Protein AF-A0A1J3EE90-F1 (afdb_monomer_lite)

Foldseek 3Di:
DDADDPDPPDDPPDPDDDHDDDDDLVAADDQWDFDQDPVRDTDIDGDDDPPDDQAQPPRRGRPDHVVPPPVVVVVVVVVVVVVVVVVVVVVVVVD

Radius of gyration: 23.08 Å; chains: 1; bounding box: 52×35×66 Å

Structure (mmCIF, N/CA/C/O backbone):
data_AF-A0A1J3EE90-F1
#
_entry.id   AF-A0A1J3EE90-F1
#
loop_
_atom_site.group_PDB
_atom_site.id
_atom_site.type_symbol
_atom_site.label_atom_id
_atom_site.label_alt_id
_atom_site.label_comp_id
_atom_site.label_asym_id
_atom_site.label_entity_id
_atom_site.label_seq_id
_atom_site.pdbx_PDB_ins_code
_atom_site.Cartn_x
_atom_site.Cartn_y
_atom_site.Cartn_z
_atom_site.occupancy
_atom_site.B_iso_or_equiv
_atom_site.auth_seq_id
_atom_site.auth_comp_id
_atom_site.auth_asym_id
_atom_site.auth_atom_id
_atom_site.pdbx_PDB_model_num
ATOM 1 N N . VAL A 1 1 ? -16.581 -22.402 13.705 1.00 48.94 1 VAL A N 1
ATOM 2 C CA . VAL A 1 1 ? -15.678 -21.223 13.745 1.00 48.94 1 VAL A CA 1
ATOM 3 C C . VAL A 1 1 ? -16.248 -20.291 14.796 1.00 48.94 1 VAL A C 1
ATOM 5 O O . VAL A 1 1 ? -17.426 -19.998 14.684 1.00 48.94 1 VAL A O 1
ATOM 8 N N . LYS A 1 2 ? -15.500 -19.927 15.846 1.00 46.62 2 LYS A N 1
ATOM 9 C CA . LYS A 1 2 ? -15.999 -18.971 16.848 1.00 46.62 2 LYS A CA 1
ATOM 10 C C . LYS A 1 2 ? -15.885 -17.568 16.257 1.00 46.62 2 LYS A C 1
ATOM 12 O O . LYS A 1 2 ? -14.781 -17.123 15.958 1.00 46.62 2 LYS A O 1
ATOM 17 N N . GLU A 1 3 ? -17.023 -16.946 15.993 1.00 54.31 3 GLU A N 1
ATOM 18 C CA . GLU A 1 3 ? -17.116 -15.546 15.597 1.00 54.31 3 GLU A CA 1
ATOM 19 C C . GLU A 1 3 ? -16.933 -14.706 16.859 1.00 54.31 3 GLU A C 1
ATOM 21 O O . GLU A 1 3 ? -17.693 -14.848 17.814 1.00 54.31 3 GLU A O 1
ATOM 26 N N . THR A 1 4 ? -15.884 -13.890 16.908 1.00 55.69 4 THR A N 1
ATOM 27 C CA . THR A 1 4 ? -15.706 -12.937 18.004 1.00 55.69 4 THR A CA 1
ATOM 28 C C . THR A 1 4 ? -16.493 -11.687 17.633 1.00 55.69 4 THR A C 1
ATOM 30 O O . THR A 1 4 ? -15.991 -10.833 16.903 1.00 55.69 4 THR A O 1
ATOM 33 N N . ALA A 1 5 ? -17.756 -11.620 18.051 1.00 57.78 5 ALA A N 1
ATOM 34 C CA . ALA A 1 5 ? -18.496 -10.366 18.027 1.00 57.78 5 ALA A CA 1
ATOM 35 C C . ALA A 1 5 ? -17.800 -9.382 18.980 1.00 57.78 5 ALA A C 1
ATOM 37 O O . ALA A 1 5 ? -17.360 -9.776 20.061 1.00 57.78 5 ALA A O 1
ATOM 38 N N . PHE A 1 6 ? -17.638 -8.130 18.554 1.00 59.06 6 PHE A N 1
ATOM 39 C CA . PHE A 1 6 ? -17.186 -7.069 19.445 1.00 59.06 6 PHE A CA 1
ATOM 40 C C . PHE A 1 6 ? -18.325 -6.803 20.433 1.00 59.06 6 PHE A C 1
ATOM 42 O O . PHE A 1 6 ? -19.374 -6.310 20.027 1.00 59.06 6 PHE A O 1
ATOM 49 N N . ASP A 1 7 ? -18.157 -7.242 21.678 1.00 61.78 7 ASP A N 1
ATOM 50 C CA . ASP A 1 7 ? -19.117 -7.009 22.753 1.00 61.78 7 ASP A CA 1
ATOM 51 C C . ASP A 1 7 ? -18.592 -5.865 23.619 1.00 61.78 7 ASP A C 1
ATOM 53 O O . ASP A 1 7 ? -17.589 -6.015 24.318 1.00 61.78 7 ASP A O 1
ATOM 57 N N . ASP A 1 8 ? -19.266 -4.717 23.552 1.00 65.69 8 ASP A N 1
ATOM 58 C CA . ASP A 1 8 ? -18.914 -3.498 24.291 1.00 65.69 8 ASP A CA 1
ATOM 59 C C . ASP A 1 8 ? -18.981 -3.687 25.821 1.00 65.69 8 ASP A C 1
ATOM 61 O O . ASP A 1 8 ? -18.552 -2.814 26.575 1.00 65.69 8 ASP A O 1
ATOM 65 N N . LYS A 1 9 ? -19.553 -4.806 26.292 1.00 64.00 9 LYS A N 1
ATOM 66 C CA . LYS A 1 9 ? -19.802 -5.086 27.714 1.00 64.00 9 LYS A CA 1
ATOM 67 C C . LYS A 1 9 ? -18.725 -5.929 28.390 1.00 64.00 9 LYS A C 1
ATOM 69 O O . LYS A 1 9 ? -18.665 -5.939 29.618 1.00 64.00 9 LYS A O 1
ATOM 74 N N . GLU A 1 10 ? -17.888 -6.623 27.627 1.00 63.56 10 GLU A N 1
ATOM 75 C CA . GLU A 1 10 ? -16.803 -7.439 28.175 1.00 63.56 10 GLU A CA 1
ATOM 76 C C . GLU A 1 10 ? -15.510 -6.622 28.266 1.00 63.56 10 GLU A C 1
ATOM 78 O O . GLU A 1 10 ? -15.109 -5.929 27.329 1.00 63.56 10 GLU A O 1
ATOM 83 N N . ASN A 1 11 ? -14.822 -6.712 29.406 1.00 63.19 11 ASN A N 1
ATOM 84 C CA . ASN A 1 11 ? -13.559 -6.009 29.597 1.00 63.19 11 ASN A CA 1
ATOM 85 C C . ASN A 1 11 ? -12.498 -6.576 28.639 1.00 63.19 11 ASN A C 1
ATOM 87 O O . ASN A 1 11 ? -12.138 -7.757 28.724 1.00 63.19 11 ASN A O 1
ATOM 91 N N . GLN A 1 12 ? -11.963 -5.738 27.747 1.00 68.12 12 GLN A N 1
ATOM 92 C CA . GLN A 1 12 ? -10.891 -6.127 26.831 1.00 68.12 12 GLN A CA 1
ATOM 93 C C . GLN A 1 12 ? -9.623 -6.459 27.625 1.00 68.12 12 GLN A C 1
ATOM 95 O O . GLN A 1 12 ? -8.795 -5.608 27.927 1.00 68.12 12 GLN A O 1
ATOM 100 N N . SER A 1 13 ? -9.461 -7.737 27.961 1.00 75.69 13 SER A N 1
ATOM 101 C CA . SER A 1 13 ? -8.328 -8.219 28.760 1.00 75.69 13 SER A CA 1
ATOM 102 C C . SER A 1 13 ? -7.013 -8.264 27.968 1.00 75.69 13 SER A C 1
ATOM 104 O O . SER A 1 13 ? -5.951 -8.496 28.540 1.00 75.69 13 SER A O 1
ATOM 106 N N . GLN A 1 14 ? -7.070 -8.094 26.644 1.00 79.69 14 GLN A N 1
ATOM 107 C CA . GLN A 1 14 ? -5.920 -8.120 25.741 1.00 79.69 14 GLN A CA 1
ATOM 108 C C . GLN A 1 14 ? -5.761 -6.755 25.060 1.00 79.69 14 GLN A C 1
ATOM 110 O O . GLN A 1 14 ? -6.766 -6.153 24.689 1.00 79.69 14 GLN A O 1
ATOM 115 N N . PRO A 1 15 ? -4.526 -6.295 24.791 1.00 83.50 15 PRO A N 1
ATOM 116 C CA . PRO A 1 15 ? -4.272 -5.013 24.129 1.00 83.50 15 PRO A CA 1
ATOM 117 C C . PRO A 1 15 ? -4.525 -5.049 22.608 1.00 83.50 15 PRO A C 1
ATOM 119 O O . PRO A 1 15 ? -4.136 -4.131 21.889 1.00 83.50 15 PRO A O 1
ATOM 122 N N . TYR A 1 16 ? -5.111 -6.131 22.087 1.00 83.75 16 TYR A N 1
ATOM 123 C CA . TYR A 1 16 ? -5.378 -6.326 20.666 1.00 83.75 16 TYR A CA 1
ATOM 124 C C . TYR A 1 16 ? -6.695 -7.069 20.448 1.00 83.75 16 TYR A C 1
ATOM 126 O O . TYR A 1 16 ? -7.104 -7.908 21.251 1.00 83.75 16 TYR A O 1
ATOM 134 N N . VAL A 1 17 ? -7.314 -6.814 19.295 1.00 84.88 17 VAL A N 1
ATOM 135 C CA . VAL A 1 17 ? -8.529 -7.502 18.849 1.00 84.88 17 VAL A CA 1
ATOM 136 C C . VAL A 1 17 ? -8.189 -8.419 17.679 1.00 84.88 17 VAL A C 1
ATOM 138 O O . VAL A 1 17 ? -7.509 -8.020 16.732 1.00 84.88 17 VAL A O 1
ATOM 141 N N . ARG A 1 18 ? -8.673 -9.665 17.731 1.00 86.12 18 ARG A N 1
ATOM 142 C CA . ARG A 1 18 ? -8.564 -10.617 16.618 1.00 86.12 18 ARG A CA 1
ATOM 143 C C . ARG A 1 18 ? -9.839 -10.597 15.796 1.00 86.12 18 ARG A C 1
ATOM 145 O O . ARG A 1 18 ? -10.917 -10.859 16.320 1.00 86.12 18 ARG A O 1
ATOM 152 N N . VAL A 1 19 ? -9.693 -10.348 14.499 1.00 84.06 19 VAL A N 1
ATOM 153 C CA . VAL A 1 19 ? -10.812 -10.293 13.556 1.00 84.06 19 VAL A CA 1
ATOM 154 C C . VAL A 1 19 ? -10.591 -11.259 12.400 1.00 84.06 19 VAL A C 1
ATOM 156 O O . VAL A 1 19 ? -9.485 -11.379 11.871 1.00 84.06 19 VAL A O 1
ATOM 159 N N . LYS A 1 20 ? -11.660 -11.945 11.984 1.00 84.81 20 LYS A N 1
ATOM 160 C CA . LYS A 1 20 ? -11.672 -12.748 10.759 1.00 84.81 20 LYS A CA 1
ATOM 161 C C . LYS A 1 20 ? -12.246 -11.898 9.631 1.00 84.81 20 LYS A C 1
ATOM 163 O O . LYS A 1 20 ? -13.381 -11.448 9.725 1.00 84.81 20 LYS A O 1
ATOM 168 N N . ILE A 1 21 ? -11.473 -11.695 8.566 1.00 83.50 21 ILE A N 1
ATOM 169 C CA . ILE A 1 21 ? -11.877 -10.867 7.422 1.00 83.50 21 ILE A CA 1
ATOM 170 C C . ILE A 1 21 ? -11.799 -11.647 6.110 1.00 83.50 21 ILE A C 1
ATOM 172 O O . ILE A 1 21 ? -10.953 -12.526 5.945 1.00 83.50 21 ILE A O 1
ATOM 176 N N . MET A 1 22 ? -12.651 -11.278 5.156 1.00 86.12 22 MET A N 1
ATOM 177 C CA . MET A 1 22 ? -12.459 -11.611 3.745 1.00 86.12 22 MET A CA 1
ATOM 178 C C . MET A 1 22 ? -11.486 -10.588 3.151 1.00 86.12 22 MET A C 1
ATOM 180 O O . MET A 1 22 ? -11.754 -9.388 3.180 1.00 86.12 22 MET A O 1
ATOM 184 N N . PHE A 1 23 ? -10.340 -11.047 2.648 1.00 84.44 23 PHE A N 1
ATOM 185 C CA . PHE A 1 23 ? -9.290 -10.177 2.115 1.00 84.44 23 PHE A CA 1
ATOM 186 C C . PHE A 1 23 ? -9.053 -10.438 0.628 1.00 84.44 23 PHE A C 1
ATOM 188 O O . PHE A 1 23 ? -8.914 -11.580 0.193 1.00 84.44 23 PHE A O 1
ATOM 195 N N . ASP A 1 24 ? -8.954 -9.361 -0.147 1.00 89.25 24 ASP A N 1
ATOM 196 C CA . ASP A 1 24 ? -8.601 -9.409 -1.563 1.00 89.25 24 ASP A CA 1
ATOM 197 C C . ASP A 1 24 ? -7.097 -9.683 -1.731 1.00 89.25 24 ASP A C 1
ATOM 199 O O . ASP A 1 24 ? -6.261 -8.799 -1.543 1.00 89.25 24 ASP A O 1
ATOM 203 N N . VAL A 1 25 ? -6.756 -10.912 -2.131 1.00 87.50 25 VAL A N 1
ATOM 204 C CA . VAL A 1 25 ? -5.374 -11.395 -2.330 1.00 87.50 25 VAL A CA 1
ATOM 205 C C . VAL A 1 25 ? -4.597 -10.634 -3.406 1.00 87.50 25 VAL A C 1
ATOM 207 O O . VAL A 1 25 ? -3.364 -10.737 -3.486 1.00 87.50 25 VAL A O 1
ATOM 210 N N . SER A 1 26 ? -5.294 -9.873 -4.255 1.00 86.25 26 SER A N 1
ATOM 211 C CA . SER A 1 26 ? -4.654 -8.988 -5.214 1.00 86.25 26 SER A CA 1
ATOM 212 C C . SER A 1 26 ? -3.991 -7.806 -4.513 1.00 86.25 26 SER A C 1
ATOM 214 O O . SER A 1 26 ? -2.976 -7.321 -5.004 1.00 86.25 26 SER A O 1
ATOM 216 N N . ARG A 1 27 ? -4.487 -7.361 -3.355 1.00 88.69 27 ARG A N 1
ATOM 217 C CA . ARG A 1 27 ? -4.000 -6.167 -2.657 1.00 88.69 27 ARG A CA 1
ATOM 218 C C . ARG A 1 27 ? -2.800 -6.483 -1.758 1.00 88.69 27 ARG A C 1
ATOM 220 O O . ARG A 1 27 ? -2.692 -7.588 -1.228 1.00 88.69 27 ARG A O 1
ATOM 227 N N . PRO A 1 28 ? -1.869 -5.527 -1.587 1.00 89.50 28 PRO A N 1
ATOM 228 C CA . PRO A 1 28 ? -0.761 -5.696 -0.660 1.00 89.50 28 PRO A CA 1
ATOM 229 C C . PRO A 1 28 ? -1.272 -5.714 0.782 1.00 89.50 28 PRO A C 1
ATOM 231 O O . PRO A 1 28 ? -2.145 -4.922 1.151 1.00 89.50 28 PRO A O 1
ATOM 234 N N . LEU A 1 29 ? -0.702 -6.591 1.601 1.00 90.00 29 LEU A N 1
ATOM 235 C CA . LEU A 1 29 ? -0.986 -6.624 3.029 1.00 90.00 29 LEU A CA 1
ATOM 236 C C . LEU A 1 29 ? -0.370 -5.402 3.701 1.00 90.00 29 LEU A C 1
ATOM 238 O O . LEU A 1 29 ? 0.812 -5.115 3.526 1.00 90.00 29 LEU A O 1
ATOM 242 N N . ARG A 1 30 ? -1.176 -4.680 4.479 1.00 89.44 30 ARG A N 1
ATOM 243 C CA . ARG A 1 30 ? -0.748 -3.454 5.157 1.00 89.44 30 ARG A CA 1
ATOM 244 C C . ARG A 1 30 ? -0.291 -3.791 6.567 1.00 89.44 30 ARG A C 1
ATOM 246 O O . ARG A 1 30 ? -0.974 -4.523 7.266 1.00 89.44 30 ARG A O 1
ATOM 253 N N . LYS A 1 31 ? 0.838 -3.232 6.998 1.00 89.81 31 LYS A N 1
ATOM 254 C CA . LYS A 1 31 ? 1.331 -3.390 8.380 1.00 89.81 31 LYS A CA 1
ATOM 255 C C . LYS A 1 31 ? 0.676 -2.419 9.352 1.00 89.81 31 LYS A C 1
ATOM 257 O O . LYS A 1 31 ? 0.529 -2.733 10.525 1.00 89.81 31 LYS A O 1
ATOM 262 N N . SER A 1 32 ? 0.294 -1.249 8.860 1.00 93.69 32 SER A N 1
ATOM 263 C CA . SER A 1 32 ? -0.403 -0.240 9.637 1.00 93.69 32 SER A CA 1
ATOM 264 C C . SER A 1 32 ? -1.357 0.556 8.756 1.00 93.69 32 SER A C 1
ATOM 266 O O . SER A 1 32 ? -1.253 0.557 7.521 1.00 93.69 32 SER A O 1
ATOM 268 N N . LYS A 1 33 ? -2.319 1.211 9.395 1.00 91.75 33 LYS A N 1
ATOM 269 C CA . LYS A 1 33 ? -3.203 2.188 8.770 1.00 91.75 33 LYS A CA 1
ATOM 270 C C . LYS A 1 33 ? -3.505 3.280 9.785 1.00 91.75 33 LYS A C 1
ATOM 272 O O . LYS A 1 33 ? -3.897 2.980 10.907 1.00 91.75 33 LYS A O 1
ATOM 277 N N . ILE A 1 34 ? -3.340 4.523 9.354 1.00 94.12 34 ILE A N 1
ATOM 278 C CA . ILE A 1 34 ? -3.834 5.684 10.088 1.00 94.12 34 ILE A CA 1
ATOM 279 C C . ILE A 1 34 ? -5.342 5.741 9.854 1.00 94.12 34 ILE A C 1
ATOM 281 O O . ILE A 1 34 ? -5.803 5.677 8.707 1.00 94.12 34 ILE A O 1
ATOM 285 N N . ILE A 1 35 ? -6.101 5.760 10.940 1.00 92.50 35 ILE A N 1
ATOM 286 C CA . ILE A 1 35 ? -7.546 5.949 10.933 1.00 92.50 35 ILE A CA 1
ATOM 287 C C . ILE A 1 35 ? -7.863 7.267 11.627 1.00 92.50 35 ILE A C 1
ATOM 289 O O . ILE A 1 35 ? -7.223 7.619 12.612 1.00 92.50 35 ILE A O 1
ATOM 293 N N . GLN A 1 36 ? -8.839 7.982 11.087 1.00 94.31 36 GLN A N 1
ATOM 294 C CA . GLN A 1 36 ? -9.383 9.183 11.702 1.00 94.31 36 GLN A CA 1
ATOM 295 C C . GLN A 1 36 ? -10.596 8.772 12.527 1.00 94.31 36 GLN A C 1
ATOM 297 O O . GLN A 1 36 ? -11.501 8.110 12.007 1.00 94.31 36 GLN A O 1
ATOM 302 N N . LEU A 1 37 ? -10.571 9.102 13.815 1.00 90.62 37 LEU A N 1
ATOM 303 C CA . LEU A 1 37 ? -11.702 8.922 14.713 1.00 90.62 37 LEU A CA 1
ATOM 304 C C . LEU A 1 37 ? -12.723 10.037 14.470 1.00 90.62 37 LEU A C 1
ATOM 306 O O . LEU A 1 37 ? -12.415 11.068 13.871 1.00 90.62 37 LEU A O 1
ATOM 310 N N . LEU A 1 38 ? -13.952 9.822 14.941 1.00 89.56 38 LEU A N 1
ATOM 311 C CA . LEU A 1 38 ? -15.033 10.808 14.827 1.00 89.56 38 LEU A CA 1
ATOM 312 C C . LEU A 1 38 ? -14.679 12.133 15.516 1.00 89.56 38 LEU A C 1
ATOM 314 O O . LEU A 1 38 ? -15.096 13.190 15.054 1.00 89.56 38 LEU A O 1
ATOM 318 N N . ASP A 1 39 ? -13.840 12.066 16.549 1.00 89.00 39 ASP A N 1
ATOM 319 C CA . ASP A 1 39 ? -13.370 13.217 17.322 1.00 89.00 39 ASP A CA 1
ATOM 320 C C . ASP A 1 39 ? -12.232 13.989 16.622 1.00 89.00 39 ASP A C 1
ATOM 322 O O . ASP A 1 39 ? -11.705 14.960 17.158 1.00 89.00 39 ASP A O 1
ATOM 326 N N . GLY A 1 40 ? -11.842 13.573 15.410 1.00 89.06 40 GLY A N 1
ATOM 327 C CA . GLY A 1 40 ? -10.791 14.208 14.609 1.00 89.06 40 GLY A CA 1
ATOM 328 C C . GLY A 1 40 ? -9.371 13.743 14.942 1.00 89.06 40 GLY A C 1
ATOM 329 O O . GLY A 1 40 ? -8.425 14.151 14.270 1.00 89.06 40 GLY A O 1
ATOM 330 N N . GLU A 1 41 ? -9.207 12.871 15.938 1.00 92.19 41 GLU A N 1
ATOM 331 C CA . GLU A 1 41 ? -7.912 12.289 16.285 1.00 92.19 41 GLU A CA 1
ATOM 332 C C . GLU A 1 41 ? -7.454 11.250 15.253 1.00 92.19 41 GLU A C 1
ATOM 334 O O . GLU A 1 41 ? -8.232 10.420 14.773 1.00 92.19 41 GLU A O 1
ATOM 339 N N . GLU A 1 42 ? -6.159 11.261 14.936 1.00 94.31 42 GLU A N 1
ATOM 340 C CA . GLU A 1 42 ? -5.541 10.268 14.062 1.00 94.31 42 GLU A CA 1
ATOM 341 C C . GLU A 1 42 ? -4.860 9.180 14.887 1.00 94.31 42 GLU A C 1
ATOM 343 O O . GLU A 1 42 ? -3.866 9.417 15.574 1.00 94.31 42 GLU A O 1
ATOM 348 N N . VAL A 1 43 ? -5.359 7.950 14.779 1.00 92.12 43 VAL A N 1
ATOM 349 C CA . VAL A 1 43 ? -4.784 6.795 15.470 1.00 92.12 43 VAL A CA 1
ATOM 350 C C . VAL A 1 43 ? -4.143 5.858 14.458 1.00 92.12 43 VAL A C 1
ATOM 352 O O . VAL A 1 43 ? -4.726 5.498 13.434 1.00 92.12 43 VAL A O 1
ATOM 355 N N . THR A 1 44 ? -2.918 5.426 14.751 1.00 94.12 44 THR A N 1
ATOM 356 C CA . THR A 1 44 ? -2.232 4.414 13.945 1.00 94.12 44 THR A CA 1
ATOM 357 C C . THR A 1 44 ? -2.575 3.025 14.461 1.00 94.12 44 THR A C 1
ATOM 359 O O . THR A 1 44 ? -2.145 2.628 15.540 1.00 94.12 44 THR A O 1
ATOM 362 N N . VAL A 1 45 ? -3.306 2.256 13.658 1.00 92.06 45 VAL A N 1
ATOM 363 C CA . VAL A 1 45 ? -3.601 0.850 13.945 1.00 92.06 45 VAL A CA 1
ATOM 364 C C . VAL A 1 45 ? -2.557 -0.029 13.272 1.00 92.06 45 VAL A C 1
ATOM 366 O O . VAL A 1 45 ? -2.297 0.116 12.075 1.00 92.06 45 VAL A O 1
ATOM 369 N N . PHE A 1 46 ? -1.983 -0.962 14.029 1.00 93.19 46 PHE A N 1
ATOM 370 C CA . PHE A 1 46 ? -1.054 -1.973 13.527 1.00 93.19 46 PHE A CA 1
ATOM 371 C C . PHE A 1 46 ? -1.775 -3.298 13.279 1.00 93.19 46 PHE A C 1
ATOM 373 O O . PHE A 1 46 ? -2.580 -3.745 14.093 1.00 93.19 46 PHE A O 1
ATOM 380 N N . PHE A 1 47 ? -1.463 -3.944 12.156 1.00 90.75 47 PHE A N 1
ATOM 381 C CA . PHE A 1 47 ? -2.041 -5.228 11.776 1.00 90.75 47 PHE A CA 1
ATOM 382 C C . PHE A 1 47 ? -1.013 -6.344 11.906 1.00 90.75 47 PHE A C 1
ATOM 384 O O . PHE A 1 47 ? 0.042 -6.329 11.264 1.00 90.75 47 PHE A O 1
ATOM 391 N N . TYR A 1 48 ? -1.379 -7.358 12.682 1.00 89.44 48 TYR A N 1
ATOM 392 C CA . TYR A 1 48 ? -0.655 -8.613 12.788 1.00 89.44 48 TYR A CA 1
ATOM 393 C C . TYR A 1 48 ? -1.526 -9.713 12.198 1.00 89.44 48 TYR A C 1
ATOM 395 O O . TYR A 1 48 ? -2.682 -9.881 12.578 1.00 89.44 48 TYR A O 1
ATOM 403 N N . TYR A 1 49 ? -0.977 -10.437 11.230 1.00 87.69 49 TYR A N 1
ATOM 404 C CA . TYR A 1 49 ? -1.703 -11.481 10.522 1.00 87.69 49 TYR A CA 1
ATOM 405 C C . TYR A 1 49 ? -1.211 -12.853 10.968 1.00 87.69 49 TYR A C 1
ATOM 407 O O . TYR A 1 49 ? -0.010 -13.134 10.930 1.00 87.69 49 TYR A O 1
ATOM 415 N N . GLU A 1 50 ? -2.147 -13.722 11.320 1.00 85.69 50 GLU A N 1
ATOM 416 C CA . GLU A 1 50 ? -1.867 -15.111 11.666 1.00 85.69 50 GLU A CA 1
ATOM 417 C C . GLU A 1 50 ? -1.922 -15.998 10.411 1.00 85.69 50 GLU A C 1
ATOM 419 O O . GLU A 1 50 ? -2.713 -15.762 9.501 1.00 85.69 50 GLU A O 1
ATOM 424 N N . GLN A 1 51 ? -1.065 -17.024 10.355 1.00 82.06 51 GLN A N 1
ATOM 425 C CA . GLN A 1 51 ? -1.079 -18.073 9.318 1.00 82.06 51 GLN A CA 1
ATOM 426 C C . GLN A 1 51 ? -0.883 -17.594 7.862 1.00 82.06 51 GLN A C 1
ATOM 428 O O . GLN A 1 51 ? -1.302 -18.258 6.915 1.00 82.06 51 GLN A O 1
ATOM 433 N N . LEU A 1 52 ? -0.189 -16.471 7.642 1.00 84.56 52 LEU A N 1
ATOM 434 C CA . LEU A 1 52 ? 0.156 -16.030 6.286 1.00 84.56 52 LEU A CA 1
ATOM 435 C C . LEU A 1 52 ? 1.224 -16.911 5.640 1.00 84.56 52 LEU A C 1
ATOM 437 O O . LEU A 1 52 ? 2.420 -16.756 5.904 1.00 84.56 52 LEU A O 1
ATOM 441 N N . GLN A 1 53 ? 0.799 -17.759 4.711 1.00 80.75 53 GLN A N 1
ATOM 442 C CA . GLN A 1 53 ? 1.693 -18.556 3.880 1.00 80.75 53 GLN A CA 1
ATOM 443 C C . GLN A 1 53 ? 1.898 -17.903 2.505 1.00 80.75 53 GLN A C 1
ATOM 445 O O . GLN A 1 53 ? 1.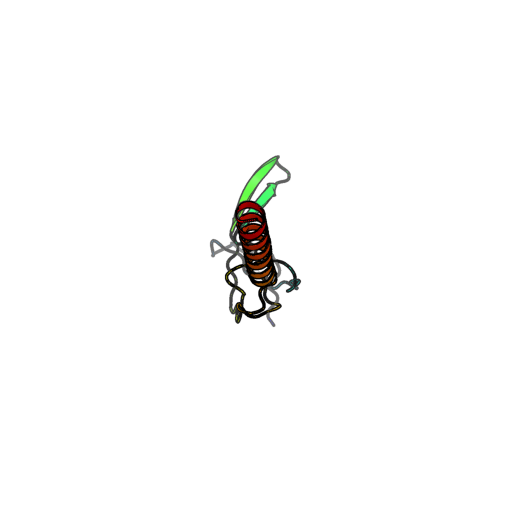001 -17.264 1.963 1.00 80.75 53 GLN A O 1
ATOM 450 N N . LYS A 1 54 ? 3.103 -18.067 1.942 1.00 83.38 54 LYS A N 1
ATOM 451 C CA . LYS A 1 54 ? 3.447 -17.711 0.549 1.00 83.38 54 LYS A CA 1
ATOM 452 C C . LYS A 1 54 ? 3.182 -16.249 0.131 1.00 83.38 54 LYS A C 1
ATOM 454 O O . LYS A 1 54 ? 2.810 -15.982 -1.006 1.00 83.38 54 LYS A O 1
ATOM 459 N N . LYS A 1 55 ? 3.430 -15.270 1.013 1.00 89.31 55 LYS A N 1
ATOM 460 C CA . LYS A 1 55 ? 3.418 -13.848 0.614 1.00 89.31 55 LYS A CA 1
ATOM 461 C C . LYS A 1 55 ? 4.650 -13.467 -0.205 1.00 89.31 55 LYS A C 1
ATOM 463 O O . LYS A 1 55 ? 5.776 -13.821 0.142 1.00 89.31 55 LYS A O 1
ATOM 468 N N . CYS A 1 56 ? 4.455 -12.655 -1.237 1.00 90.88 56 CYS A N 1
ATOM 469 C CA . CYS A 1 56 ? 5.562 -12.044 -1.957 1.00 90.88 56 CYS A CA 1
ATOM 470 C C . CYS A 1 56 ? 6.202 -10.939 -1.101 1.00 90.88 56 CYS A C 1
ATOM 472 O O . CYS A 1 56 ? 5.567 -9.931 -0.803 1.00 90.88 56 CYS A O 1
ATOM 474 N N . PHE A 1 57 ? 7.478 -11.079 -0.733 1.00 87.62 57 PHE A N 1
ATOM 475 C CA . PHE A 1 57 ? 8.182 -10.077 0.086 1.00 87.62 57 PHE A CA 1
ATOM 476 C C . PHE A 1 57 ? 8.456 -8.753 -0.635 1.00 87.62 57 PHE A C 1
ATOM 478 O O . PHE A 1 57 ? 8.723 -7.751 0.020 1.00 87.62 57 PHE A O 1
ATOM 485 N N . ASN A 1 58 ? 8.376 -8.733 -1.967 1.00 89.88 58 ASN A N 1
ATOM 486 C CA . ASN A 1 58 ? 8.645 -7.530 -2.745 1.00 89.88 58 ASN A CA 1
ATOM 487 C C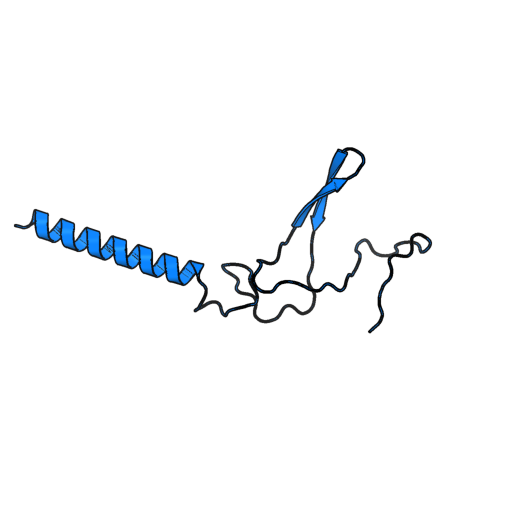 . ASN A 1 58 ? 7.414 -6.620 -2.850 1.00 89.88 58 ASN A C 1
ATOM 489 O O . ASN A 1 58 ? 7.505 -5.421 -2.625 1.00 89.88 58 ASN A O 1
ATOM 493 N N . CYS A 1 59 ? 6.253 -7.184 -3.193 1.00 89.81 59 CYS A N 1
ATOM 494 C CA . CYS A 1 59 ? 5.024 -6.409 -3.390 1.00 89.81 59 CYS A CA 1
ATOM 495 C C . CYS A 1 59 ? 3.964 -6.632 -2.299 1.00 89.81 59 CYS A C 1
ATOM 497 O O . CYS A 1 59 ? 2.915 -5.999 -2.349 1.00 89.81 59 CYS A O 1
ATOM 499 N N . GLN A 1 60 ? 4.215 -7.538 -1.347 1.00 90.06 60 GLN A N 1
ATOM 500 C CA . GLN A 1 60 ? 3.349 -7.861 -0.205 1.00 90.06 60 GLN A CA 1
ATOM 501 C C . GLN A 1 60 ? 1.982 -8.460 -0.580 1.00 90.06 60 GLN A C 1
ATOM 503 O O . GLN A 1 60 ? 1.070 -8.457 0.241 1.00 90.06 60 GLN A O 1
ATOM 508 N N . ARG A 1 61 ? 1.826 -8.991 -1.799 1.00 91.19 61 ARG A N 1
ATOM 509 C CA . ARG A 1 61 ? 0.599 -9.659 -2.272 1.00 91.19 61 ARG A CA 1
ATOM 510 C C . ARG A 1 61 ? 0.675 -11.176 -2.065 1.00 91.19 61 ARG A C 1
ATOM 512 O O . ARG A 1 61 ? 1.770 -11.731 -1.960 1.00 91.19 61 ARG A O 1
ATOM 519 N N . LEU A 1 62 ? -0.485 -11.835 -2.038 1.00 90.81 62 LEU A N 1
ATOM 520 C CA . LEU A 1 62 ? -0.618 -13.288 -1.829 1.00 90.81 62 LEU A CA 1
ATOM 521 C C . LEU A 1 62 ? -0.937 -14.075 -3.114 1.00 90.81 62 LEU A C 1
ATOM 523 O O . LEU A 1 62 ? -1.097 -15.286 -3.063 1.00 90.81 62 LEU A O 1
ATOM 527 N N . ASN A 1 63 ? -1.049 -13.405 -4.264 1.00 89.56 63 ASN A N 1
ATOM 528 C CA . ASN A 1 63 ? -1.470 -14.036 -5.524 1.00 89.56 63 ASN A CA 1
ATOM 529 C C . ASN A 1 63 ? -0.329 -14.599 -6.392 1.00 89.56 63 ASN A C 1
ATOM 531 O O . ASN A 1 63 ? -0.602 -15.138 -7.458 1.00 89.56 63 ASN A O 1
ATOM 535 N N . HIS A 1 64 ? 0.934 -14.452 -5.988 1.00 90.25 64 HIS A N 1
ATOM 536 C CA . HIS A 1 64 ? 2.074 -14.954 -6.758 1.00 90.25 64 HIS A CA 1
ATOM 537 C C . HIS A 1 64 ? 3.286 -15.237 -5.876 1.00 90.25 64 HIS A C 1
ATOM 539 O O . HIS A 1 64 ? 3.454 -14.661 -4.798 1.00 90.25 64 HIS A O 1
ATOM 545 N N . GLU A 1 65 ? 4.182 -16.065 -6.401 1.00 88.62 65 GLU A N 1
ATOM 546 C CA . GLU A 1 65 ? 5.506 -16.303 -5.838 1.00 88.62 65 GLU A CA 1
ATOM 547 C C . GLU A 1 65 ? 6.496 -15.204 -6.233 1.00 88.62 65 GLU A C 1
ATOM 549 O O . GLU A 1 65 ? 6.329 -14.515 -7.241 1.00 88.62 65 GLU A O 1
ATOM 554 N N . LYS A 1 66 ? 7.558 -15.044 -5.437 1.00 87.38 66 LYS A N 1
ATOM 555 C CA . LYS A 1 66 ? 8.541 -13.958 -5.577 1.00 87.38 66 LYS A CA 1
ATOM 556 C C . LYS A 1 66 ? 9.085 -13.822 -7.004 1.00 87.38 66 LYS A C 1
ATOM 558 O O . LYS A 1 66 ? 9.232 -12.697 -7.479 1.00 87.38 66 LYS A O 1
ATOM 563 N N . ASP A 1 67 ? 9.343 -14.931 -7.688 1.00 86.62 67 ASP A N 1
ATOM 564 C CA . ASP A 1 67 ? 9.976 -14.926 -9.011 1.00 86.62 67 ASP A CA 1
ATOM 565 C C . ASP A 1 67 ? 9.078 -14.364 -10.113 1.00 86.62 67 ASP A C 1
ATOM 567 O O . ASP A 1 67 ? 9.575 -13.726 -11.047 1.00 86.62 67 ASP A O 1
ATOM 571 N N . MET A 1 68 ? 7.763 -14.508 -9.936 1.00 89.38 68 MET A N 1
ATOM 572 C CA . MET A 1 68 ? 6.720 -13.992 -10.822 1.00 89.38 68 MET A CA 1
ATOM 573 C C . MET A 1 68 ? 6.176 -12.636 -10.360 1.00 89.38 68 MET A C 1
ATOM 575 O O . MET A 1 68 ? 5.145 -12.173 -10.846 1.00 89.38 68 MET A O 1
ATOM 579 N N . CYS A 1 69 ? 6.859 -11.971 -9.423 1.00 92.69 69 CYS A N 1
ATOM 580 C CA . CYS A 1 69 ? 6.440 -10.669 -8.927 1.00 92.69 69 CYS A CA 1
ATOM 581 C C . CYS A 1 69 ? 6.384 -9.638 -10.066 1.00 92.69 69 CYS A C 1
ATOM 583 O O . CYS A 1 69 ? 7.432 -9.316 -10.636 1.00 92.69 69 CYS A O 1
ATOM 585 N N . PRO A 1 70 ? 5.215 -9.029 -10.350 1.00 91.81 70 PRO A N 1
ATOM 586 C CA . PRO A 1 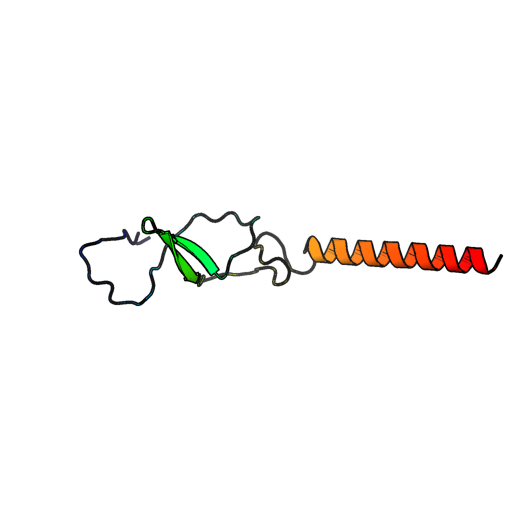70 ? 5.069 -8.088 -11.461 1.00 91.81 70 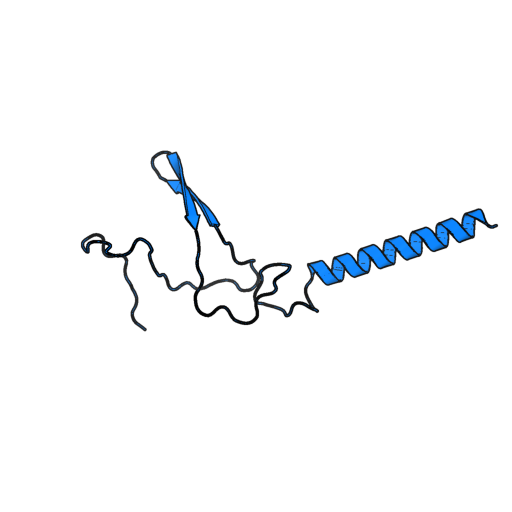PRO A CA 1
ATOM 587 C C . PRO A 1 70 ? 6.027 -6.897 -11.380 1.00 91.81 70 PRO A C 1
ATOM 589 O O . PRO A 1 70 ? 6.507 -6.415 -12.401 1.00 91.81 70 PRO A O 1
ATOM 592 N N . LEU A 1 71 ? 6.343 -6.440 -10.163 1.00 91.69 71 LEU A N 1
ATOM 593 C CA . LEU A 1 71 ? 7.296 -5.351 -9.946 1.00 91.69 71 LEU A CA 1
ATOM 594 C C . LEU A 1 71 ? 8.729 -5.765 -10.313 1.00 91.69 71 LEU A C 1
ATOM 596 O O . LEU A 1 71 ? 9.452 -4.984 -10.921 1.00 91.69 71 LEU A O 1
ATOM 600 N N . LEU A 1 72 ? 9.130 -6.998 -9.981 1.00 93.50 72 LEU A N 1
ATOM 601 C CA . LEU A 1 72 ? 10.463 -7.507 -10.315 1.00 93.50 72 LEU A CA 1
ATOM 602 C C . LEU A 1 72 ? 10.590 -7.807 -11.808 1.00 93.50 72 LEU A C 1
ATOM 604 O O . LEU A 1 72 ? 11.623 -7.512 -12.403 1.00 93.50 72 LEU A O 1
ATOM 608 N N . VAL A 1 73 ? 9.544 -8.362 -12.422 1.00 93.31 73 VAL A N 1
ATOM 609 C CA . VAL A 1 73 ? 9.519 -8.611 -13.868 1.00 93.31 73 VAL A CA 1
ATOM 610 C C . VAL A 1 73 ? 9.660 -7.296 -14.635 1.00 93.31 73 VAL A C 1
ATOM 612 O O . VAL A 1 73 ? 10.521 -7.206 -15.508 1.00 93.31 73 VAL A O 1
ATOM 615 N N . ARG A 1 74 ? 8.896 -6.259 -14.266 1.00 93.69 74 ARG A N 1
ATOM 616 C CA . ARG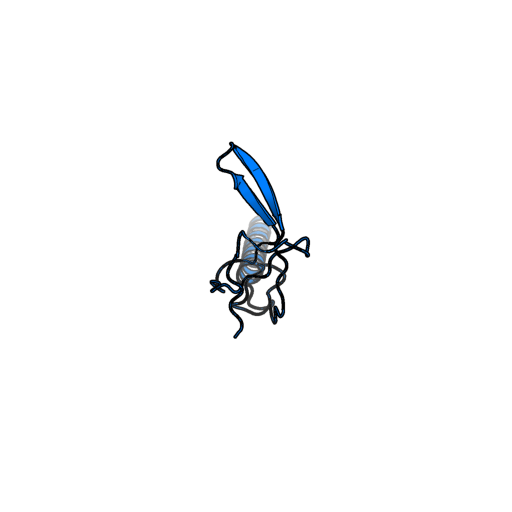 A 1 74 ? 9.014 -4.923 -14.875 1.00 93.69 74 ARG A CA 1
ATOM 617 C C . ARG A 1 74 ? 10.413 -4.338 -14.700 1.00 93.69 74 ARG A C 1
ATOM 619 O O . ARG A 1 74 ? 11.038 -3.980 -15.688 1.00 93.69 74 ARG A O 1
ATOM 626 N N . ALA A 1 75 ? 10.967 -4.374 -13.487 1.00 93.69 75 ALA A N 1
ATOM 627 C CA . ALA A 1 75 ? 12.320 -3.874 -13.240 1.00 93.69 75 ALA A CA 1
ATOM 628 C C . ALA A 1 75 ? 13.384 -4.566 -14.118 1.00 93.69 75 ALA A C 1
ATOM 630 O O . ALA A 1 75 ? 14.285 -3.911 -14.641 1.00 93.69 75 ALA A O 1
ATOM 631 N N . ARG A 1 76 ? 13.277 -5.887 -14.330 1.00 93.12 76 ARG A N 1
ATOM 632 C CA . ARG A 1 76 ? 14.170 -6.626 -15.243 1.00 93.12 76 ARG A CA 1
ATOM 633 C C . ARG A 1 76 ? 13.999 -6.175 -16.698 1.00 93.12 76 ARG A C 1
ATOM 635 O O . ARG A 1 76 ? 14.994 -6.037 -17.409 1.00 93.12 76 ARG A O 1
ATOM 642 N N . GLN A 1 77 ? 12.762 -5.945 -17.138 1.00 94.00 77 GLN A N 1
ATOM 643 C CA . GLN A 1 77 ? 12.462 -5.456 -18.488 1.00 94.00 77 GLN A CA 1
ATOM 644 C C . GLN A 1 77 ? 13.030 -4.048 -18.715 1.00 94.00 77 GLN A C 1
ATOM 646 O O . GLN A 1 77 ? 13.702 -3.825 -19.722 1.00 94.00 77 GLN A O 1
ATOM 651 N N . ASP A 1 78 ? 12.860 -3.141 -17.754 1.00 95.00 78 ASP A N 1
ATOM 652 C CA . ASP A 1 78 ? 13.361 -1.763 -17.827 1.00 95.00 78 ASP A CA 1
ATOM 653 C C . ASP A 1 78 ? 14.896 -1.715 -17.885 1.00 95.00 78 ASP A C 1
ATOM 655 O O . ASP A 1 78 ? 15.494 -0.971 -18.672 1.00 95.00 78 ASP A O 1
ATOM 659 N N . GLN A 1 79 ? 15.563 -2.578 -17.111 1.00 94.69 79 GLN A N 1
ATOM 660 C CA . GLN A 1 79 ? 17.018 -2.738 -17.175 1.00 94.69 79 GLN A CA 1
ATOM 661 C C . GLN A 1 79 ? 17.474 -3.262 -18.541 1.00 94.69 79 GLN A C 1
ATOM 663 O O . GLN A 1 79 ? 18.458 -2.769 -19.098 1.00 94.69 79 GLN A O 1
ATOM 668 N N . ALA A 1 80 ? 16.767 -4.243 -19.108 1.00 94.31 80 ALA A N 1
ATOM 669 C CA . ALA A 1 80 ? 17.074 -4.760 -20.438 1.00 94.31 80 ALA A CA 1
ATOM 670 C C . ALA A 1 80 ? 16.869 -3.692 -21.527 1.00 94.31 80 ALA A C 1
ATOM 672 O O . ALA A 1 80 ? 17.698 -3.582 -22.432 1.00 94.31 80 ALA A O 1
ATOM 673 N N 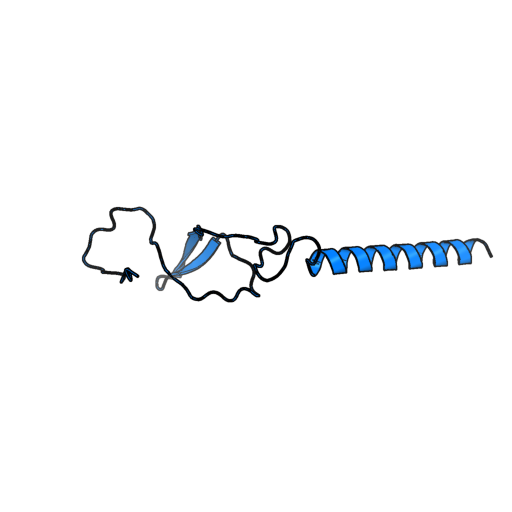. ALA A 1 81 ? 15.819 -2.872 -21.420 1.00 94.69 81 ALA A N 1
ATOM 674 C CA . ALA A 1 81 ? 15.575 -1.751 -22.323 1.00 94.69 81 ALA A CA 1
ATOM 675 C C . ALA A 1 81 ? 16.709 -0.717 -22.248 1.00 94.69 81 ALA A C 1
ATOM 677 O O . ALA A 1 81 ? 17.294 -0.371 -23.273 1.00 94.69 81 ALA A O 1
ATOM 678 N N . THR A 1 82 ? 17.104 -0.317 -21.037 1.00 94.62 82 THR A N 1
ATOM 679 C CA . THR A 1 82 ? 18.225 0.613 -20.816 1.00 94.62 82 THR A CA 1
ATOM 680 C C . THR A 1 82 ? 19.531 0.091 -21.423 1.00 94.62 82 THR A C 1
ATOM 682 O O . THR A 1 82 ? 20.236 0.828 -22.113 1.00 94.62 82 THR A O 1
ATOM 685 N N . ARG A 1 83 ? 19.838 -1.202 -21.240 1.00 93.00 83 ARG A N 1
ATOM 686 C CA . ARG A 1 83 ? 21.020 -1.844 -21.846 1.00 93.00 83 ARG A CA 1
ATOM 687 C C . ARG A 1 83 ? 20.976 -1.831 -23.373 1.00 93.00 83 ARG A C 1
ATOM 689 O O . ARG A 1 83 ? 21.994 -1.595 -24.013 1.00 93.00 83 ARG A O 1
ATOM 696 N N . ARG A 1 84 ? 19.812 -2.075 -23.980 1.00 92.38 84 ARG A N 1
ATOM 697 C CA . ARG A 1 84 ? 19.665 -2.008 -25.444 1.00 92.38 84 ARG A CA 1
ATOM 698 C C . ARG A 1 84 ? 19.934 -0.595 -25.955 1.00 92.38 84 ARG A C 1
ATOM 700 O O . ARG A 1 84 ? 20.676 -0.433 -26.919 1.00 92.38 84 ARG A O 1
ATOM 707 N N . VAL A 1 85 ? 19.387 0.417 -25.283 1.00 92.56 85 VAL A N 1
ATOM 708 C CA . VAL A 1 85 ? 19.599 1.829 -25.637 1.00 92.56 85 VAL A CA 1
ATOM 709 C C . VAL A 1 85 ? 21.080 2.206 -25.548 1.00 92.56 85 VAL A C 1
ATOM 711 O O . VAL A 1 85 ? 21.608 2.810 -26.482 1.00 92.56 85 VAL A O 1
ATOM 714 N N . SER A 1 86 ? 21.783 1.814 -24.480 1.00 89.94 86 SER A N 1
ATOM 715 C CA . SER A 1 86 ? 23.207 2.140 -24.320 1.00 89.94 86 SER A CA 1
ATOM 716 C C . SER A 1 86 ? 24.095 1.462 -25.368 1.00 89.94 86 SER A C 1
ATOM 718 O O . SER A 1 86 ? 24.998 2.103 -25.909 1.00 89.94 86 SER A O 1
ATOM 720 N N . VAL A 1 87 ? 23.806 0.207 -25.728 1.00 90.25 87 VAL A N 1
ATOM 721 C CA . VAL A 1 87 ? 24.508 -0.510 -26.806 1.00 90.25 87 VAL A CA 1
ATOM 722 C C . VAL A 1 87 ? 24.295 0.177 -28.160 1.00 90.25 87 VAL A C 1
ATOM 724 O O . VAL A 1 87 ? 25.257 0.383 -28.901 1.00 90.25 87 VAL A O 1
ATOM 727 N N . LEU A 1 88 ? 23.061 0.587 -28.476 1.00 88.62 88 LEU A N 1
ATOM 728 C CA . LEU A 1 88 ? 22.749 1.310 -29.715 1.00 88.62 88 LEU A CA 1
ATOM 729 C C . LEU A 1 88 ? 23.454 2.675 -29.775 1.00 88.62 88 LEU A C 1
ATOM 731 O O . LEU A 1 88 ? 24.032 3.026 -30.805 1.00 88.62 88 LEU A O 1
ATOM 735 N N . ALA A 1 89 ? 23.472 3.419 -28.666 1.00 83.19 89 ALA A N 1
ATOM 736 C CA . ALA A 1 89 ? 24.175 4.697 -28.572 1.00 83.19 89 ALA A CA 1
ATOM 737 C C . ALA A 1 89 ? 25.698 4.537 -28.729 1.00 83.19 89 ALA A C 1
ATOM 739 O O . ALA A 1 89 ? 26.333 5.330 -29.422 1.00 83.19 89 ALA A O 1
ATOM 740 N N . GLY A 1 90 ? 26.290 3.496 -28.134 1.00 80.62 90 GLY A N 1
ATOM 741 C CA . GLY A 1 90 ? 27.711 3.178 -28.293 1.00 80.62 90 GLY A CA 1
ATOM 742 C C . GLY A 1 90 ? 28.086 2.790 -29.725 1.00 80.62 90 GLY A C 1
ATOM 743 O O . GLY A 1 90 ? 29.153 3.170 -30.201 1.00 80.62 90 GLY A O 1
ATOM 744 N N . LYS A 1 91 ? 27.193 2.093 -30.442 1.00 73.12 91 LYS A N 1
ATOM 745 C CA . LYS A 1 91 ? 27.385 1.750 -31.858 1.00 73.12 91 LYS A CA 1
ATOM 746 C C . LYS A 1 91 ? 27.335 2.991 -32.756 1.00 73.12 91 LYS A C 1
ATOM 748 O O . LYS A 1 91 ? 28.188 3.133 -33.619 1.00 73.12 91 LYS A O 1
ATOM 753 N N . LYS A 1 92 ? 26.404 3.919 -32.501 1.00 66.06 92 LYS A N 1
ATOM 754 C CA . LYS A 1 92 ? 26.284 5.183 -33.253 1.00 66.06 92 LYS A CA 1
ATOM 755 C C . LYS A 1 92 ? 27.479 6.125 -33.059 1.00 66.06 92 LYS A C 1
ATOM 757 O O . LYS A 1 92 ? 27.805 6.854 -33.977 1.00 66.06 92 LYS A O 1
ATOM 762 N N . LYS A 1 93 ? 28.134 6.106 -31.891 1.00 62.66 93 LYS A N 1
ATOM 763 C CA . LYS A 1 93 ? 29.353 6.899 -31.621 1.00 62.66 93 LYS A CA 1
ATOM 764 C C . LYS A 1 93 ? 30.626 6.328 -32.257 1.00 62.66 93 LYS A C 1
ATOM 766 O O . LYS A 1 93 ? 31.648 7.002 -32.252 1.00 62.66 93 LYS A O 1
ATOM 771 N N . ARG A 1 94 ? 30.593 5.067 -32.700 1.00 57.75 94 ARG A N 1
ATOM 772 C CA . ARG A 1 94 ? 31.735 4.362 -33.301 1.00 57.75 94 ARG A CA 1
ATOM 773 C C . ARG A 1 94 ? 31.723 4.422 -34.837 1.00 57.75 94 ARG A C 1
ATOM 775 O O . ARG A 1 94 ? 32.734 4.078 -35.440 1.00 57.75 94 ARG A O 1
ATOM 782 N N . CYS A 1 95 ? 30.597 4.804 -35.440 1.00 50.66 95 CYS A N 1
ATOM 783 C CA . CYS A 1 95 ? 30.454 5.039 -36.877 1.00 50.66 95 CYS A CA 1
ATOM 784 C C . CYS A 1 95 ? 30.723 6.502 -37.222 1.00 50.66 95 CYS A C 1
ATOM 786 O O . CYS A 1 95 ? 30.392 7.364 -36.376 1.00 50.66 95 CYS A O 1
#

Organism: Noccaea caerulescens (NCBI:txid107243)

Secondary structure (DSSP, 8-state):
-------TTS---SSS--------TTSPPPSEEEEE-TTS-EEEEE---SS--S--TTT--SSS-GGG-HHHHHHHHHHHHHHHHHHHHHHHTT-

Sequence (95 aa):
VKETAFDDKENQSQPYVRVKIMFDVSRPLRKSKIIQLLDGEEVTVFFYYEQLQKKCFNCQRLNHEKDMCPLLVRARQDQAATRRVSVLAGKKKRC

InterPro domains:
  IPR025836 Zinc knuckle CX2CX4HX4C [PF14392] (23-70)

pLDDT: mean 84.06, std 12.22, range [46.62, 95.0]